Protein AF-A0A2V6NHI6-F1 (afdb_monomer)

Solvent-accessible surface area (backbone atoms only — not comparable to full-atom values): 9563 Å² total; per-residue (Å²): 136,86,75,82,74,77,82,79,50,55,68,60,42,53,52,49,17,26,68,72,66,74,46,84,55,68,65,84,78,87,55,64,66,62,47,39,53,50,48,45,47,50,67,78,68,60,76,62,50,76,67,49,53,50,50,52,52,55,52,52,28,50,54,50,30,51,45,27,44,48,39,49,45,48,70,77,40,54,66,66,79,67,62,81,85,75,86,80,86,82,94,81,74,63,89,94,71,54,58,69,60,53,50,55,59,59,47,66,40,87,93,43,86,65,88,48,72,34,48,75,76,47,56,62,66,88,56,80,70,64,44,72,59,44,45,50,51,39,52,50,53,54,50,50,51,42,68,78,40,59,66,66,82,79,109

Radius of gyration: 18.44 Å; Cα contacts (8 Å, |Δi|>4): 82; chains: 1; bounding box: 40×37×48 Å

Mean predicted aligned error: 5.83 Å

Nearest PDB structures (foldseek):
  2z6v-assembly1_A  TM=8.248E-01  e=1.320E-04  Mycobacterium avium

Structure (mmCIF, N/CA/C/O backbone):
data_AF-A0A2V6NHI6-F1
#
_entry.id   AF-A0A2V6NHI6-F1
#
loop_
_atom_site.group_PDB
_atom_site.id
_atom_site.type_symbol
_atom_site.label_atom_id
_atom_site.label_alt_id
_atom_site.label_comp_id
_atom_site.label_asym_id
_atom_site.label_entity_id
_atom_site.label_seq_id
_atom_site.pdbx_PDB_ins_code
_atom_site.Cartn_x
_atom_site.Cartn_y
_atom_site.Cartn_z
_atom_site.occupancy
_atom_site.B_iso_or_equiv
_atom_site.auth_seq_id
_atom_site.auth_comp_id
_atom_site.auth_asym_id
_atom_site.auth_atom_id
_atom_site.pdbx_PDB_model_num
ATOM 1 N N . MET A 1 1 ? -17.660 18.543 28.259 1.00 33.34 1 MET A N 1
ATOM 2 C CA . MET A 1 1 ? -18.490 18.752 27.052 1.00 33.34 1 MET A CA 1
ATOM 3 C C . MET A 1 1 ? -18.111 17.701 26.020 1.00 33.34 1 MET A C 1
ATOM 5 O O . MET A 1 1 ? -17.021 17.773 25.470 1.00 33.34 1 MET A O 1
ATOM 9 N N . HIS A 1 2 ? -18.945 16.679 25.829 1.00 39.12 2 HIS A N 1
ATOM 10 C CA . HIS A 1 2 ? -18.721 15.629 24.833 1.00 39.12 2 HIS A CA 1
ATOM 11 C C . HIS A 1 2 ? -19.454 16.050 23.556 1.00 39.12 2 HIS A C 1
ATOM 13 O O . HIS A 1 2 ? -20.661 15.861 23.447 1.00 39.12 2 HIS A O 1
ATOM 19 N N . PHE A 1 3 ? -18.759 16.715 22.630 1.00 39.09 3 PHE A N 1
ATOM 20 C CA . PHE A 1 3 ? -19.321 16.945 21.300 1.00 39.09 3 PHE A CA 1
ATOM 21 C C . PHE A 1 3 ? -19.482 15.576 20.629 1.00 39.09 3 PHE A C 1
ATOM 23 O O . PHE A 1 3 ? -18.478 14.863 20.516 1.00 39.09 3 PHE A O 1
ATOM 30 N N . PRO A 1 4 ? -20.692 15.171 20.203 1.00 47.59 4 PRO A N 1
ATOM 31 C CA . PRO A 1 4 ? -20.848 13.944 19.441 1.00 47.59 4 PRO A CA 1
ATOM 32 C C . PRO A 1 4 ? -20.077 14.124 18.134 1.00 47.59 4 PRO A C 1
ATOM 34 O O . PRO A 1 4 ? -20.457 14.905 17.261 1.00 47.59 4 PRO A O 1
ATOM 37 N N . ALA A 1 5 ? -18.925 13.462 18.033 1.00 59.25 5 ALA A N 1
ATOM 38 C CA . ALA A 1 5 ? -18.113 13.499 16.831 1.00 59.25 5 ALA A CA 1
ATOM 39 C C . ALA A 1 5 ? -18.946 12.908 15.688 1.00 59.25 5 ALA A C 1
ATOM 41 O O . ALA A 1 5 ? -19.329 11.739 15.743 1.00 59.25 5 ALA A O 1
ATOM 42 N N . ARG A 1 6 ? -19.246 13.729 14.675 1.00 69.25 6 ARG A N 1
ATOM 43 C CA . ARG A 1 6 ? -19.991 13.321 13.481 1.00 69.25 6 ARG A CA 1
ATOM 44 C C . ARG A 1 6 ? -19.376 12.039 12.910 1.00 69.25 6 ARG A C 1
ATOM 46 O O . ARG A 1 6 ? -18.170 11.996 12.653 1.00 69.25 6 ARG A O 1
ATOM 53 N N . ARG A 1 7 ? -20.200 10.999 12.728 1.00 77.25 7 ARG A N 1
ATOM 54 C CA . ARG A 1 7 ? -19.794 9.745 12.076 1.00 77.25 7 ARG A CA 1
ATOM 55 C C . ARG A 1 7 ? -19.223 10.088 10.700 1.00 77.25 7 ARG A C 1
ATOM 57 O O . ARG A 1 7 ? -19.863 10.794 9.928 1.00 77.25 7 ARG A O 1
ATOM 64 N N . THR A 1 8 ? -18.001 9.636 10.434 1.00 85.12 8 THR A N 1
ATOM 65 C CA . THR A 1 8 ? -17.364 9.809 9.126 1.00 85.12 8 THR A CA 1
ATOM 66 C C . THR A 1 8 ? -17.957 8.787 8.168 1.00 85.12 8 THR A C 1
ATOM 68 O O . THR A 1 8 ? -17.910 7.592 8.458 1.00 85.12 8 THR A O 1
ATOM 71 N N . LEU A 1 9 ? -18.534 9.252 7.062 1.00 92.81 9 LEU A N 1
ATOM 72 C CA . LEU A 1 9 ? -19.130 8.386 6.048 1.00 92.81 9 LEU A CA 1
ATOM 73 C C . LEU A 1 9 ? -18.127 8.084 4.931 1.00 92.81 9 LEU A C 1
ATOM 75 O O . LEU A 1 9 ? -17.219 8.875 4.669 1.00 92.81 9 LEU A O 1
ATOM 79 N N . ALA A 1 10 ? -18.318 6.959 4.238 1.00 94.81 10 ALA A N 1
ATOM 80 C CA . ALA A 1 10 ? -17.497 6.583 3.086 1.00 94.81 10 ALA A CA 1
ATOM 81 C C . ALA A 1 10 ? -17.503 7.679 2.007 1.00 94.81 10 ALA A C 1
ATOM 83 O O . ALA A 1 10 ? -16.449 8.052 1.496 1.00 94.81 10 ALA A O 1
ATOM 84 N N . THR A 1 11 ? -18.671 8.273 1.744 1.00 95.94 11 THR A N 1
ATOM 85 C CA . THR A 1 11 ? -18.841 9.401 0.815 1.00 95.94 11 THR A CA 1
ATOM 86 C C . THR A 1 11 ? -17.971 10.602 1.183 1.00 95.94 11 THR A C 1
ATOM 88 O O . THR A 1 11 ? -17.367 11.206 0.303 1.00 95.94 11 THR A O 1
ATOM 91 N N . ASP A 1 12 ? -17.844 10.925 2.475 1.00 95.69 12 ASP A N 1
ATOM 92 C CA . ASP A 1 12 ? -17.033 12.060 2.930 1.00 95.69 12 ASP A CA 1
ATOM 93 C C . ASP A 1 12 ? -15.542 11.840 2.647 1.00 95.69 12 ASP A C 1
ATOM 95 O O . ASP A 1 12 ? -14.810 12.794 2.377 1.00 95.69 12 ASP A O 1
ATOM 99 N N . LEU A 1 13 ? -15.075 10.592 2.751 1.00 96.94 13 LEU A N 1
ATOM 100 C CA . LEU A 1 13 ? -13.676 10.231 2.510 1.00 96.94 13 LEU A CA 1
ATOM 101 C C . LEU A 1 13 ? -13.363 10.118 1.023 1.00 96.94 13 LEU A C 1
ATOM 103 O O . LEU A 1 13 ? -12.301 10.568 0.603 1.00 96.94 13 LEU A O 1
ATOM 107 N N . ILE A 1 14 ? -14.302 9.593 0.236 1.00 97.19 14 ILE A N 1
ATOM 108 C CA . ILE A 1 14 ? -14.221 9.562 -1.226 1.00 97.19 14 ILE A CA 1
ATOM 109 C C . ILE A 1 14 ? -14.111 10.987 -1.765 1.00 97.19 14 ILE A C 1
ATOM 111 O O . ILE A 1 14 ? -13.160 11.300 -2.473 1.00 97.19 14 ILE A O 1
ATOM 115 N N . GLU A 1 15 ? -15.012 11.885 -1.364 1.00 97.31 15 GLU A N 1
ATOM 116 C CA . GLU A 1 15 ? -14.974 13.281 -1.808 1.00 97.31 15 GLU A CA 1
ATOM 117 C C . GLU A 1 15 ? -13.725 14.022 -1.312 1.00 97.31 15 GLU A C 1
ATOM 119 O O . GLU A 1 15 ? -13.160 14.846 -2.032 1.00 97.31 15 GLU A O 1
ATOM 124 N N . ALA A 1 16 ? -13.238 13.711 -0.106 1.00 97.38 16 ALA A N 1
ATOM 125 C CA . ALA A 1 16 ? -11.969 14.252 0.372 1.00 97.38 16 ALA A CA 1
ATOM 126 C C . ALA A 1 16 ? -10.784 13.790 -0.492 1.00 97.38 16 ALA A C 1
ATOM 128 O O . ALA A 1 16 ? -9.948 14.619 -0.846 1.00 97.38 16 ALA A O 1
ATOM 129 N N . ALA A 1 17 ? -10.725 12.507 -0.858 1.00 97.88 17 ALA A N 1
ATOM 130 C CA . ALA A 1 17 ? -9.680 11.967 -1.725 1.00 97.88 17 ALA A CA 1
ATOM 131 C C . ALA A 1 17 ? -9.731 12.593 -3.125 1.00 97.88 17 ALA A C 1
ATOM 133 O O . ALA A 1 17 ? -8.701 13.055 -3.617 1.00 97.88 17 ALA A O 1
ATOM 134 N N . LYS A 1 18 ? -10.929 12.719 -3.716 1.00 98.06 18 LYS A N 1
ATOM 135 C CA . LYS A 1 18 ? -11.104 13.380 -5.016 1.00 98.06 18 LYS A CA 1
ATOM 136 C C . LYS A 1 18 ? -10.576 14.809 -5.013 1.00 98.06 18 LYS A C 1
ATOM 138 O O . LYS A 1 18 ? -9.804 15.191 -5.885 1.00 98.06 18 LYS A O 1
ATOM 143 N N . ARG A 1 19 ? -10.929 15.597 -3.991 1.00 97.50 19 ARG A N 1
ATOM 144 C CA . ARG A 1 19 ? -10.433 16.977 -3.841 1.00 97.50 19 ARG A CA 1
ATOM 145 C C . ARG A 1 19 ? -8.928 17.038 -3.619 1.00 97.50 19 ARG A C 1
ATOM 147 O O . ARG A 1 19 ? -8.290 17.967 -4.095 1.00 97.50 19 ARG A O 1
ATOM 154 N N . HIS A 1 20 ? -8.375 16.090 -2.866 1.00 95.75 20 HIS A N 1
ATOM 155 C CA . HIS A 1 20 ? -6.953 16.078 -2.539 1.00 95.75 20 HIS A CA 1
ATOM 156 C C . HIS A 1 20 ? -6.086 15.744 -3.754 1.00 95.75 20 HIS A C 1
ATOM 158 O O . HIS A 1 20 ? -5.032 16.347 -3.934 1.00 95.75 20 HIS A O 1
ATOM 164 N N . CYS A 1 21 ? -6.545 14.806 -4.583 1.00 94.38 21 CYS A N 1
ATOM 165 C CA . CYS A 1 21 ? -5.799 14.314 -5.733 1.00 94.38 21 CYS A CA 1
ATOM 166 C C . CYS A 1 21 ? -6.222 14.950 -7.070 1.00 94.38 21 CYS A C 1
ATOM 168 O O . CYS A 1 21 ? -5.487 14.835 -8.043 1.00 94.38 21 CYS A O 1
ATOM 170 N N . GLY A 1 22 ? -7.360 15.652 -7.124 1.00 97.44 22 GLY A N 1
ATOM 171 C CA . GLY A 1 22 ? -7.887 16.258 -8.354 1.00 97.44 22 GLY A CA 1
ATOM 172 C C . GLY A 1 22 ? -8.386 15.233 -9.377 1.00 97.44 22 GLY A C 1
ATOM 173 O O . GLY A 1 22 ? -8.412 15.531 -10.566 1.00 97.44 22 GLY A O 1
ATOM 174 N N . LEU A 1 23 ? -8.744 14.032 -8.916 1.00 97.38 23 LEU A N 1
ATOM 175 C CA . LEU A 1 23 ? -9.150 12.879 -9.725 1.00 97.38 23 LEU A CA 1
ATOM 176 C C . LEU A 1 23 ? -10.485 12.344 -9.212 1.00 97.38 23 LEU A C 1
ATOM 178 O O . LEU A 1 23 ? -10.766 12.454 -8.020 1.00 97.38 23 LEU A O 1
ATOM 182 N N . ASP A 1 24 ? -11.296 11.745 -10.077 1.00 96.94 24 ASP A N 1
ATOM 183 C CA . ASP A 1 24 ? -12.619 11.224 -9.719 1.00 96.94 24 ASP A CA 1
ATOM 184 C C . ASP A 1 24 ? -12.902 9.792 -10.193 1.00 96.94 24 ASP A C 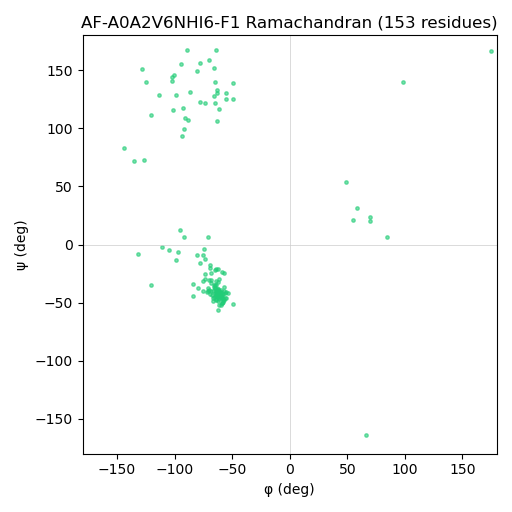1
ATOM 186 O O . ASP A 1 24 ? -13.886 9.202 -9.737 1.00 96.94 24 ASP A O 1
ATOM 190 N N . ASP A 1 25 ? -12.018 9.218 -11.010 1.00 96.25 25 ASP A N 1
ATOM 191 C CA . ASP A 1 25 ? -12.112 7.846 -11.498 1.00 96.25 25 ASP A CA 1
ATOM 192 C C . ASP A 1 25 ? -11.376 6.856 -10.580 1.00 96.25 25 ASP A C 1
ATOM 194 O O . ASP A 1 25 ? -10.148 6.821 -10.509 1.00 96.25 25 ASP A O 1
ATOM 198 N N . PHE A 1 26 ? -12.147 6.042 -9.856 1.00 95.75 26 PHE A N 1
ATOM 199 C CA . PHE A 1 26 ? -11.633 4.968 -9.001 1.00 95.75 26 PHE A CA 1
ATOM 200 C C . PHE A 1 26 ? -11.538 3.615 -9.720 1.00 95.75 26 PHE A C 1
ATOM 202 O O . PHE A 1 26 ? -11.260 2.607 -9.057 1.00 95.75 26 PHE A O 1
ATOM 209 N N . GLY A 1 27 ? -11.788 3.572 -11.029 1.00 92.75 27 GLY A N 1
ATOM 210 C CA . GLY A 1 27 ? -11.747 2.361 -11.832 1.00 92.75 27 GLY A CA 1
ATOM 211 C C . GLY A 1 27 ? -12.832 1.350 -11.470 1.00 92.75 27 GLY A C 1
ATOM 212 O O . GLY A 1 27 ? -13.827 1.650 -10.806 1.00 92.75 27 GLY A O 1
ATOM 213 N N . GLY A 1 28 ? -12.635 0.112 -11.922 1.00 86.31 28 GLY A N 1
ATOM 214 C CA . GLY A 1 28 ? -13.590 -0.978 -11.728 1.00 86.31 28 GLY A CA 1
ATOM 215 C C . GLY A 1 28 ? -13.565 -1.599 -10.325 1.00 86.31 28 GLY A C 1
ATOM 216 O O . GLY A 1 28 ? -12.546 -1.608 -9.633 1.00 86.31 28 GLY A O 1
ATOM 217 N N . GLY A 1 29 ? -14.686 -2.209 -9.940 1.00 81.81 29 GLY A N 1
ATOM 218 C CA . GLY A 1 29 ? -14.847 -2.933 -8.677 1.00 81.81 29 GLY A CA 1
ATOM 219 C C . GLY A 1 29 ? -15.536 -2.107 -7.592 1.00 81.81 29 GLY A C 1
ATOM 220 O O . GLY A 1 29 ? -15.283 -0.914 -7.436 1.00 81.81 29 GLY A O 1
ATOM 221 N N . ASP A 1 30 ? -16.413 -2.758 -6.830 1.00 86.25 30 ASP A N 1
ATOM 222 C CA . ASP A 1 30 ? -17.123 -2.118 -5.726 1.00 86.25 30 ASP A CA 1
ATOM 223 C C . ASP A 1 30 ? -16.310 -2.228 -4.429 1.00 86.25 30 ASP A C 1
ATOM 225 O O . ASP A 1 30 ? -16.174 -3.300 -3.840 1.00 86.25 30 ASP A O 1
ATOM 229 N N . PHE A 1 31 ? -15.738 -1.104 -3.994 1.00 93.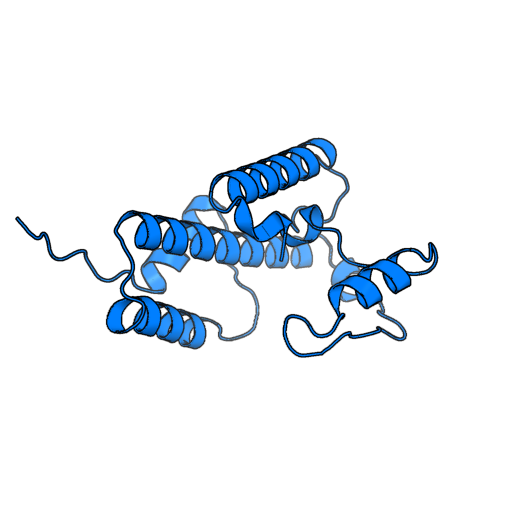81 31 PHE A N 1
ATOM 230 C CA . PHE A 1 31 ? -15.075 -0.971 -2.693 1.00 93.81 31 PHE A CA 1
ATOM 231 C C . PHE A 1 31 ? -15.917 -0.176 -1.685 1.00 93.81 31 PHE A C 1
ATOM 233 O O . PHE A 1 31 ? -15.516 -0.039 -0.525 1.00 93.81 31 PHE A O 1
ATOM 240 N N . PHE A 1 32 ? -17.063 0.374 -2.104 1.00 94.44 32 PHE A N 1
ATOM 241 C CA . PHE A 1 32 ? -17.869 1.266 -1.276 1.00 94.44 32 PHE A CA 1
ATOM 242 C C . PHE A 1 32 ? -18.477 0.516 -0.094 1.00 94.44 32 PHE A C 1
ATOM 244 O O . PHE A 1 32 ? -18.434 1.011 1.037 1.00 94.44 32 PHE A O 1
ATOM 251 N N . GLU A 1 33 ? -18.999 -0.690 -0.333 1.00 94.56 33 GLU A N 1
ATOM 252 C CA . GLU A 1 33 ? -19.548 -1.535 0.729 1.00 94.56 33 GLU A CA 1
ATOM 253 C C . GLU A 1 33 ? -18.465 -1.888 1.759 1.00 94.56 33 GLU A C 1
ATOM 255 O O . GLU A 1 33 ? -18.636 -1.640 2.955 1.00 94.56 33 GLU A O 1
ATOM 260 N N . ALA A 1 34 ? -17.319 -2.400 1.299 1.00 95.19 34 ALA A N 1
ATOM 261 C CA . ALA A 1 34 ? -16.211 -2.789 2.169 1.00 95.19 34 ALA A CA 1
ATOM 262 C C . ALA A 1 34 ? -15.700 -1.609 3.013 1.00 95.19 34 ALA A C 1
ATOM 264 O O . ALA A 1 34 ? -15.508 -1.747 4.224 1.00 95.19 34 ALA A O 1
ATOM 265 N N . LEU A 1 35 ? -15.546 -0.427 2.403 1.00 96.50 35 LEU A N 1
ATOM 266 C CA . LEU A 1 35 ? -15.170 0.797 3.109 1.00 96.50 35 LEU A CA 1
ATOM 267 C C . LEU A 1 35 ? -16.229 1.203 4.143 1.00 96.50 35 LEU A C 1
ATOM 269 O O . LEU A 1 35 ? -15.888 1.564 5.270 1.00 96.50 35 LEU A O 1
ATOM 273 N N . SER A 1 36 ? -17.510 1.133 3.786 1.00 95.62 36 SER A N 1
ATOM 274 C CA . SER A 1 36 ? -18.609 1.484 4.691 1.00 95.62 36 SER A CA 1
ATOM 275 C C . SER A 1 36 ? -18.641 0.572 5.918 1.00 95.62 36 SER A C 1
ATOM 277 O O . SER A 1 36 ? -18.761 1.067 7.040 1.00 95.62 36 SER A O 1
ATOM 279 N N . ARG A 1 37 ? -18.443 -0.738 5.724 1.00 95.44 37 ARG A N 1
ATOM 280 C CA . ARG A 1 37 ? -18.370 -1.728 6.811 1.00 95.44 37 ARG A CA 1
ATOM 281 C C . ARG A 1 37 ? -17.139 -1.535 7.696 1.00 95.44 37 ARG A C 1
ATOM 283 O O . ARG A 1 37 ? -17.256 -1.617 8.917 1.00 95.44 37 ARG A O 1
ATOM 290 N N . LEU A 1 38 ? -15.981 -1.221 7.109 1.00 95.00 38 LEU A N 1
ATOM 291 C CA . LEU A 1 38 ? -14.775 -0.877 7.868 1.00 95.00 38 LEU A CA 1
ATOM 292 C C . LEU A 1 38 ? -15.023 0.339 8.769 1.00 95.00 38 LEU A C 1
ATOM 294 O O . LEU A 1 38 ? -14.743 0.294 9.964 1.00 95.00 38 LEU A O 1
ATOM 298 N N . LEU A 1 39 ? -15.574 1.420 8.211 1.00 95.06 39 LEU A N 1
ATOM 299 C CA . LEU A 1 39 ? -15.862 2.644 8.962 1.00 95.06 39 LEU A CA 1
ATOM 300 C C . LEU A 1 39 ? -16.903 2.424 10.061 1.00 95.06 39 LEU A C 1
ATOM 302 O O . LEU A 1 39 ? -16.808 3.044 11.120 1.00 95.06 39 LEU A O 1
ATOM 306 N N . GLU A 1 40 ? -17.884 1.557 9.817 1.00 93.94 40 GLU A N 1
ATOM 307 C CA . GLU A 1 40 ? -18.857 1.145 10.821 1.00 93.94 40 GLU A CA 1
ATOM 308 C C . GLU A 1 40 ? -18.184 0.434 11.989 1.00 93.94 40 GLU A C 1
ATOM 310 O O . GLU A 1 40 ? -18.284 0.941 13.102 1.00 93.94 40 GLU A O 1
ATOM 315 N N . SER A 1 41 ? -17.424 -0.637 11.743 1.00 93.75 41 SER A N 1
ATOM 316 C CA . SER A 1 41 ? -16.726 -1.373 12.809 1.00 93.75 41 SER A CA 1
ATOM 317 C C . SER A 1 41 ? -15.717 -0.483 13.550 1.00 93.75 41 SER A C 1
ATOM 319 O O . SER A 1 41 ? -15.659 -0.471 14.782 1.00 93.75 41 SER A O 1
ATOM 321 N N . CYS A 1 42 ? -14.986 0.386 12.841 1.00 92.56 42 CYS A N 1
ATOM 322 C CA . CYS A 1 42 ? -14.105 1.364 13.486 1.00 92.56 42 CYS A CA 1
ATOM 323 C C . CYS A 1 42 ? -14.859 2.349 14.398 1.00 92.56 42 CYS A C 1
ATOM 325 O O . CYS A 1 42 ? -14.286 2.867 15.361 1.00 92.56 42 CYS A O 1
ATOM 327 N N . HIS A 1 43 ? -16.122 2.643 14.092 1.00 88.88 43 HIS A N 1
ATOM 328 C CA . HIS A 1 43 ? -16.956 3.539 14.882 1.00 88.88 43 HIS A CA 1
ATOM 329 C C . HIS A 1 43 ? -17.631 2.829 16.063 1.00 88.88 43 HIS A C 1
ATOM 331 O O . HIS A 1 43 ? -17.648 3.394 17.156 1.00 88.88 43 HIS A O 1
ATOM 337 N N . SER A 1 44 ? -18.182 1.630 15.850 1.00 89.50 44 SER A N 1
ATOM 338 C CA . SER A 1 44 ? -18.963 0.875 16.838 1.00 89.50 44 SER A CA 1
ATOM 339 C C . SER A 1 44 ? -18.108 0.053 17.799 1.00 89.50 44 SER A C 1
ATOM 341 O O . SER A 1 44 ? -18.476 -0.084 18.963 1.00 89.50 44 SER A O 1
ATOM 343 N N . GLU A 1 45 ? -16.979 -0.489 17.339 1.00 91.44 45 GLU A N 1
ATOM 344 C CA . GLU A 1 45 ? -16.264 -1.560 18.048 1.00 91.44 45 GLU A CA 1
ATOM 345 C C . GLU A 1 45 ? -14.834 -1.175 18.436 1.00 91.44 45 GLU A C 1
ATOM 347 O O . GLU A 1 45 ? -14.355 -1.564 19.498 1.00 91.44 45 GLU A O 1
ATOM 352 N N . ALA A 1 46 ? -14.137 -0.383 17.616 1.00 88.19 46 ALA A N 1
ATOM 353 C CA . ALA A 1 46 ? -12.689 -0.202 17.768 1.00 88.19 46 ALA A CA 1
ATOM 354 C C . ALA A 1 46 ? -12.244 0.701 18.938 1.00 88.19 46 ALA A C 1
ATOM 356 O O . ALA A 1 46 ? -11.046 0.806 19.199 1.00 88.19 46 ALA A O 1
ATOM 357 N N . GLY A 1 47 ? -13.160 1.397 19.624 1.00 88.25 47 GLY A N 1
ATOM 358 C CA . GLY A 1 47 ? -12.818 2.221 20.795 1.00 88.25 47 GLY A CA 1
ATOM 359 C C . GLY A 1 47 ? -11.781 3.323 20.517 1.00 88.25 47 GLY A C 1
ATOM 360 O O . GLY A 1 47 ? -10.978 3.657 21.388 1.00 88.25 47 GLY A O 1
ATOM 361 N N . LEU A 1 48 ? -11.759 3.875 19.296 1.00 88.25 48 LEU A N 1
ATOM 362 C CA . LEU A 1 48 ? -10.699 4.785 18.853 1.00 88.25 48 LEU A CA 1
ATOM 363 C C . LEU A 1 48 ? -10.653 6.085 19.668 1.00 88.25 48 LEU A C 1
ATOM 365 O O . LEU A 1 48 ? -11.644 6.817 19.785 1.00 88.25 48 LEU A O 1
ATOM 369 N N . SER A 1 49 ? -9.451 6.429 20.133 1.00 90.06 49 SER A N 1
ATOM 370 C CA . SER A 1 49 ? -9.142 7.745 20.692 1.00 90.06 49 SER A CA 1
ATOM 371 C C . SER A 1 49 ? -9.274 8.844 19.630 1.00 90.06 49 SER A C 1
ATOM 373 O O . SER A 1 49 ? -9.357 8.579 18.429 1.00 90.06 49 SER A O 1
ATOM 375 N N . TRP A 1 50 ? -9.271 10.111 20.051 1.00 87.75 50 TRP A N 1
ATOM 376 C CA . TRP A 1 50 ? -9.356 11.236 19.113 1.00 87.75 50 TRP A CA 1
ATOM 377 C C . TRP A 1 50 ? -8.219 11.222 18.078 1.00 87.75 50 TRP A C 1
ATOM 379 O O . TRP A 1 50 ? -8.472 11.362 16.882 1.00 87.75 50 TRP A O 1
ATOM 389 N N . ILE A 1 51 ? -6.988 10.940 18.520 1.00 88.56 51 ILE A N 1
ATOM 390 C CA . ILE A 1 51 ? -5.838 10.773 17.623 1.00 88.56 51 ILE A CA 1
ATOM 391 C C . ILE A 1 51 ? -6.003 9.556 16.699 1.00 88.56 51 ILE A C 1
ATOM 393 O O . ILE A 1 51 ? -5.687 9.646 15.516 1.00 88.56 51 ILE A O 1
ATOM 397 N N . GLY A 1 52 ? -6.581 8.453 17.191 1.00 89.12 52 GLY A N 1
ATOM 398 C CA . GLY A 1 52 ? -6.878 7.268 16.380 1.00 89.12 52 GLY A CA 1
ATOM 399 C C . GLY A 1 52 ? -7.882 7.549 15.260 1.00 89.12 52 GLY A C 1
ATOM 400 O O . GLY A 1 52 ? -7.692 7.098 14.134 1.00 89.12 52 GLY A O 1
ATOM 401 N N . LYS A 1 53 ? -8.910 8.366 15.527 1.00 90.56 53 LYS A N 1
ATOM 402 C CA . LYS A 1 53 ? -9.888 8.793 14.509 1.00 90.56 53 LYS A CA 1
ATOM 403 C C . LYS A 1 53 ? -9.241 9.633 13.407 1.00 90.56 53 LYS A C 1
ATOM 405 O O . LYS A 1 53 ? -9.570 9.458 12.235 1.00 90.56 53 LYS A O 1
ATOM 410 N N . ILE A 1 54 ? -8.313 10.520 13.770 1.00 91.19 54 ILE A N 1
ATOM 411 C CA . ILE A 1 54 ? -7.549 11.319 12.801 1.00 91.19 54 ILE A CA 1
ATOM 412 C C . ILE A 1 54 ? -6.641 10.414 11.968 1.00 91.19 54 ILE A C 1
ATOM 414 O O . ILE A 1 54 ? -6.668 10.499 10.744 1.00 91.19 54 ILE A O 1
ATOM 418 N N . ALA A 1 55 ? -5.887 9.518 12.612 1.00 90.06 55 ALA A N 1
ATOM 419 C CA . ALA A 1 55 ? -4.990 8.591 11.928 1.00 90.06 55 ALA A CA 1
ATOM 420 C C . ALA A 1 55 ? -5.740 7.696 10.928 1.00 90.06 55 ALA A C 1
ATOM 422 O O . ALA A 1 55 ? -5.314 7.580 9.780 1.00 90.06 55 ALA A O 1
ATOM 423 N N . LEU A 1 56 ? -6.889 7.137 11.329 1.00 92.25 56 LEU A N 1
ATOM 424 C CA . LEU A 1 56 ? -7.751 6.337 10.456 1.00 92.25 56 LEU A CA 1
ATOM 425 C C . LEU A 1 56 ? -8.213 7.138 9.235 1.00 92.25 56 LEU A C 1
ATOM 427 O O . LEU A 1 56 ? -8.073 6.676 8.105 1.00 92.25 56 LEU A O 1
ATOM 431 N N . ARG A 1 57 ? -8.737 8.353 9.452 1.00 94.44 57 ARG A N 1
ATOM 432 C CA . ARG A 1 57 ? -9.191 9.226 8.362 1.00 94.44 57 ARG A CA 1
ATOM 433 C C . ARG A 1 57 ? -8.061 9.515 7.377 1.00 94.44 57 ARG A C 1
ATOM 435 O O . ARG A 1 57 ? -8.262 9.361 6.177 1.00 94.44 57 ARG A O 1
ATOM 442 N N . THR A 1 58 ? -6.894 9.921 7.874 1.00 92.94 58 THR A N 1
ATOM 443 C CA . THR A 1 58 ? -5.729 10.227 7.035 1.00 92.94 58 THR A CA 1
ATOM 444 C C . THR A 1 58 ? -5.286 9.005 6.235 1.00 92.94 58 THR A C 1
ATOM 446 O O . THR A 1 58 ? -5.062 9.116 5.033 1.00 92.94 58 THR A O 1
ATOM 449 N N . ASN A 1 59 ? -5.218 7.832 6.872 1.00 93.56 59 ASN A N 1
ATOM 450 C CA . ASN A 1 59 ? -4.807 6.597 6.214 1.00 93.56 59 ASN A CA 1
ATOM 451 C C . ASN A 1 59 ? -5.784 6.175 5.106 1.00 93.56 59 ASN A C 1
ATOM 453 O O . ASN A 1 59 ? -5.352 5.903 3.990 1.00 93.56 59 ASN A O 1
ATOM 457 N N . ILE A 1 60 ? -7.094 6.199 5.371 1.00 96.19 60 ILE A N 1
ATOM 458 C CA . ILE A 1 60 ? -8.104 5.846 4.364 1.00 96.19 60 ILE A CA 1
ATO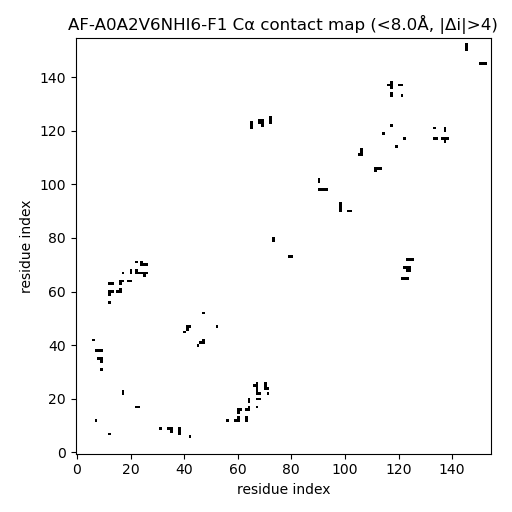M 459 C C . ILE A 1 60 ? -8.079 6.827 3.189 1.00 96.19 60 ILE A C 1
ATOM 461 O O . ILE A 1 60 ? -8.118 6.397 2.040 1.00 96.19 60 ILE A O 1
ATOM 465 N N . VAL A 1 61 ? -7.988 8.136 3.450 1.00 96.81 61 VAL A N 1
ATOM 466 C CA . VAL A 1 61 ? -7.893 9.137 2.372 1.00 96.81 61 VAL A CA 1
ATOM 467 C C . VAL A 1 61 ? -6.644 8.900 1.525 1.00 96.81 61 VAL A C 1
ATOM 469 O O . VAL A 1 61 ? -6.732 8.970 0.303 1.00 96.81 61 VAL A O 1
ATOM 472 N N . GLN A 1 62 ? -5.507 8.562 2.143 1.00 94.75 62 GLN A N 1
ATOM 473 C CA . GLN A 1 62 ? -4.284 8.234 1.414 1.00 94.75 62 GLN A CA 1
ATOM 474 C C . GLN A 1 62 ? -4.461 6.991 0.531 1.00 94.75 62 GLN A C 1
ATOM 476 O O . GLN A 1 62 ? -4.104 7.046 -0.641 1.00 94.75 62 GLN A O 1
ATOM 481 N N . ILE A 1 63 ? -5.070 5.915 1.043 1.00 95.69 63 ILE A N 1
ATOM 482 C CA . ILE A 1 63 ? -5.363 4.697 0.263 1.00 95.69 63 ILE A CA 1
ATOM 483 C C . ILE A 1 63 ? -6.272 5.014 -0.934 1.00 95.69 63 ILE A C 1
ATOM 485 O O . ILE A 1 63 ? -6.001 4.577 -2.052 1.00 95.69 63 ILE A O 1
ATOM 489 N N . LEU A 1 64 ? -7.329 5.804 -0.721 1.00 96.94 64 LEU A N 1
ATOM 490 C CA . LEU A 1 64 ? -8.251 6.222 -1.782 1.00 96.94 64 LEU A CA 1
ATOM 491 C C . LEU A 1 64 ? -7.550 7.080 -2.843 1.00 96.94 64 LEU A C 1
ATOM 493 O O . LEU A 1 64 ? -7.771 6.883 -4.034 1.00 96.94 64 LEU A O 1
ATOM 497 N N . CYS A 1 65 ? -6.675 7.992 -2.424 1.00 96.94 65 CYS A N 1
ATOM 498 C CA . CYS A 1 65 ? -5.854 8.783 -3.334 1.00 96.94 65 CYS A CA 1
ATOM 499 C C . CYS A 1 65 ? -4.880 7.916 -4.138 1.00 96.94 65 CYS A C 1
ATOM 501 O O . CYS A 1 65 ? -4.773 8.098 -5.346 1.00 96.94 65 CYS A O 1
ATOM 503 N N . SER A 1 66 ? -4.219 6.942 -3.506 1.00 95.31 66 SER A N 1
ATOM 504 C CA . SER A 1 66 ? -3.366 5.988 -4.222 1.00 95.31 66 SER A CA 1
ATOM 505 C C . SER A 1 66 ? -4.158 5.194 -5.256 1.00 95.31 66 SER A C 1
ATOM 507 O O . SER A 1 66 ? -3.669 5.008 -6.363 1.00 95.31 66 SER A O 1
ATOM 509 N N . ARG A 1 67 ? -5.399 4.795 -4.950 1.00 95.88 67 ARG A N 1
ATOM 510 C CA . ARG A 1 67 ? -6.278 4.135 -5.923 1.00 95.88 67 ARG A CA 1
ATOM 511 C C . ARG A 1 67 ? -6.602 5.035 -7.122 1.00 95.88 67 ARG A C 1
ATOM 513 O O . ARG A 1 67 ? -6.431 4.588 -8.248 1.00 95.88 67 ARG A O 1
ATOM 520 N N . LEU A 1 68 ? -7.015 6.285 -6.889 1.00 97.38 68 LEU A N 1
ATOM 521 C CA . LEU A 1 68 ? -7.271 7.266 -7.958 1.00 97.38 68 LEU A CA 1
ATOM 522 C C . LEU A 1 68 ? -6.044 7.456 -8.861 1.00 97.38 68 LEU A C 1
ATOM 524 O O . LEU A 1 68 ? -6.147 7.445 -10.083 1.00 97.38 68 LEU A O 1
ATOM 528 N N . GLN A 1 69 ? -4.873 7.615 -8.246 1.00 96.19 69 GLN A N 1
ATOM 529 C CA . GLN A 1 69 ? -3.618 7.803 -8.966 1.00 96.19 69 GLN A CA 1
ATOM 530 C C . GLN A 1 69 ? -3.235 6.565 -9.780 1.00 96.19 69 GLN A C 1
ATOM 532 O O . GLN A 1 69 ? -2.837 6.696 -10.928 1.00 96.19 69 GLN A O 1
ATOM 537 N N . MET A 1 70 ? -3.404 5.363 -9.223 1.00 94.94 70 MET A N 1
ATOM 538 C CA . MET A 1 70 ? -3.139 4.119 -9.947 1.00 94.94 70 MET A CA 1
ATOM 539 C C . MET A 1 70 ? -4.054 3.950 -11.164 1.00 94.94 70 MET A C 1
ATOM 541 O O . MET A 1 70 ? -3.594 3.473 -12.196 1.00 94.94 70 MET A O 1
ATOM 545 N N . GLU A 1 71 ? -5.326 4.341 -11.077 1.00 96.00 71 GLU A N 1
ATOM 546 C CA . GLU A 1 71 ? -6.238 4.293 -12.227 1.00 96.00 71 GLU A CA 1
ATOM 547 C C . GLU A 1 71 ? -5.871 5.327 -13.292 1.00 96.00 71 GLU A C 1
ATOM 549 O O . GLU A 1 71 ? -5.794 4.986 -14.473 1.00 96.00 71 GLU A O 1
ATOM 554 N N . GLN A 1 72 ? -5.525 6.553 -12.884 1.00 96.62 72 GLN A N 1
ATOM 555 C CA . GLN A 1 72 ? -4.951 7.541 -13.798 1.00 96.62 72 GLN A CA 1
ATOM 556 C C . GLN A 1 72 ? -3.690 6.994 -14.485 1.00 96.62 72 GLN A C 1
ATOM 558 O O . GLN A 1 72 ? -3.553 7.101 -15.702 1.00 96.62 72 GLN A O 1
ATOM 563 N N . ASP A 1 73 ? -2.780 6.377 -13.733 1.00 95.88 73 ASP A N 1
ATOM 564 C CA . ASP A 1 73 ? -1.549 5.810 -14.277 1.00 95.88 73 ASP A CA 1
ATOM 565 C C . ASP A 1 73 ? -1.841 4.696 -15.288 1.00 95.88 73 ASP A C 1
ATOM 567 O O . ASP A 1 73 ? -1.196 4.633 -16.329 1.00 95.88 73 ASP A O 1
ATOM 571 N N . ARG A 1 74 ? -2.850 3.849 -15.056 1.00 94.31 74 ARG A N 1
ATOM 572 C CA . ARG A 1 74 ? -3.260 2.826 -16.035 1.00 94.31 74 ARG A CA 1
ATOM 573 C C . ARG A 1 74 ? -3.797 3.426 -17.335 1.00 94.31 74 ARG A C 1
ATOM 575 O O . ARG A 1 74 ? -3.638 2.808 -18.385 1.00 94.31 74 ARG A O 1
ATOM 582 N N . GLN A 1 75 ? -4.423 4.602 -17.277 1.00 94.44 75 GLN A N 1
ATOM 583 C CA . GLN A 1 75 ? -4.881 5.331 -18.464 1.00 94.44 75 GLN A CA 1
ATOM 584 C C . GLN A 1 75 ? -3.718 6.008 -19.201 1.00 94.44 75 GLN A C 1
ATOM 586 O O . GLN A 1 75 ? -3.681 5.995 -20.431 1.00 94.44 75 GLN A O 1
ATOM 591 N N . LEU A 1 76 ? -2.766 6.584 -18.459 1.00 96.00 76 LEU A N 1
ATOM 592 C CA . LEU A 1 76 ? -1.595 7.271 -19.014 1.00 96.00 76 LEU A CA 1
ATOM 593 C C . LEU A 1 76 ? -0.534 6.310 -19.565 1.00 96.00 76 LEU A C 1
ATOM 595 O O . LEU A 1 76 ? 0.139 6.652 -20.535 1.00 96.00 76 LEU A O 1
ATOM 599 N N . TYR A 1 77 ? -0.412 5.123 -18.969 1.00 95.62 77 TYR A N 1
ATOM 600 C CA . TYR A 1 77 ? 0.579 4.097 -19.298 1.00 95.62 77 TYR A CA 1
ATOM 601 C C . TYR A 1 77 ? -0.111 2.746 -19.586 1.00 95.62 77 TYR A C 1
ATOM 603 O O . TYR A 1 77 ? -0.045 1.817 -18.767 1.00 95.62 77 TYR A O 1
ATOM 611 N N . PRO A 1 78 ? -0.804 2.593 -20.737 1.00 94.94 78 PRO A N 1
ATOM 612 C CA . PRO A 1 78 ? -1.531 1.366 -21.075 1.00 94.94 78 PRO A CA 1
ATOM 613 C C . PRO A 1 78 ? -0.655 0.104 -21.093 1.00 94.94 78 PRO A C 1
ATOM 615 O O . PRO A 1 78 ? -1.150 -1.002 -20.877 1.00 94.94 78 PRO A O 1
ATOM 618 N N . GLU A 1 79 ? 0.656 0.247 -21.307 1.00 95.62 79 GLU A N 1
ATOM 619 C CA . GLU A 1 79 ? 1.641 -0.834 -21.263 1.00 95.62 79 GLU A CA 1
ATOM 620 C C . GLU A 1 79 ? 1.700 -1.562 -19.917 1.00 95.62 79 GLU A C 1
ATOM 622 O O . GLU A 1 79 ? 2.071 -2.736 -19.894 1.00 95.62 79 GLU A O 1
ATOM 627 N N . ILE A 1 80 ? 1.283 -0.919 -18.817 1.00 94.56 80 ILE A N 1
ATOM 628 C CA . ILE A 1 80 ? 1.154 -1.558 -17.499 1.00 94.56 80 ILE A CA 1
ATOM 629 C C . ILE A 1 80 ? 0.161 -2.723 -17.576 1.00 94.56 80 ILE A C 1
ATOM 631 O O . ILE A 1 80 ? 0.399 -3.784 -17.003 1.00 94.56 80 ILE A O 1
ATOM 635 N N . GLY A 1 81 ? -0.948 -2.547 -18.303 1.00 93.12 81 GLY A N 1
ATOM 636 C CA . GLY A 1 81 ? -1.968 -3.580 -18.483 1.00 93.12 81 GLY A CA 1
ATOM 637 C C . GLY A 1 81 ? -1.515 -4.759 -19.347 1.00 93.12 81 GLY A C 1
ATOM 638 O O . GLY A 1 81 ? -2.139 -5.815 -19.287 1.00 93.12 81 GLY A O 1
ATOM 639 N N . HIS A 1 82 ? -0.438 -4.594 -20.117 1.00 95.44 82 HIS A N 1
ATOM 640 C CA . HIS A 1 82 ? 0.113 -5.620 -21.004 1.00 95.44 82 HIS A CA 1
ATOM 641 C C . HIS A 1 82 ? 1.287 -6.396 -20.388 1.00 95.44 82 HIS A C 1
ATOM 643 O O . HIS A 1 82 ? 1.759 -7.353 -21.000 1.00 95.44 82 HIS A O 1
ATOM 649 N N . GLN A 1 83 ? 1.777 -6.001 -19.206 1.00 94.94 83 GLN A N 1
ATOM 650 C CA . GLN A 1 83 ? 2.875 -6.702 -18.539 1.00 94.94 83 GLN A CA 1
ATOM 651 C C . GLN A 1 83 ? 2.454 -8.116 -18.121 1.00 94.94 83 GLN A C 1
ATOM 653 O O . GLN A 1 83 ? 1.453 -8.308 -17.430 1.00 94.94 83 GLN A O 1
ATOM 658 N N . GLU A 1 84 ? 3.252 -9.111 -18.504 1.00 96.00 84 GLU A N 1
ATOM 659 C CA . GLU A 1 84 ? 3.030 -10.507 -18.137 1.00 96.00 84 GLU A CA 1
ATOM 660 C C . GLU A 1 84 ? 3.804 -10.850 -16.856 1.00 96.00 84 GLU A C 1
ATOM 662 O O . GLU A 1 84 ? 5.034 -10.814 -16.828 1.00 96.00 84 GLU A O 1
ATOM 667 N N . ILE A 1 85 ? 3.090 -11.221 -15.789 1.00 94.88 85 ILE A N 1
ATOM 668 C CA . ILE A 1 85 ? 3.700 -11.689 -14.536 1.00 94.88 85 ILE A CA 1
ATOM 669 C C . ILE A 1 85 ? 3.827 -13.213 -14.600 1.00 94.88 85 ILE A C 1
ATOM 671 O O . ILE A 1 85 ? 2.863 -13.944 -14.362 1.00 94.88 85 ILE A O 1
ATOM 675 N N . ARG A 1 86 ? 5.024 -13.702 -14.935 1.00 95.62 86 ARG A N 1
ATOM 676 C CA . ARG A 1 86 ? 5.306 -15.138 -15.066 1.00 95.62 86 ARG A CA 1
ATOM 677 C C . ARG A 1 86 ? 5.692 -15.751 -13.724 1.00 95.62 86 ARG A C 1
ATOM 679 O O . ARG A 1 86 ? 6.565 -15.235 -13.041 1.00 95.62 86 ARG A O 1
ATOM 686 N N . GLN A 1 87 ? 5.057 -16.875 -13.387 1.00 95.00 87 GLN A N 1
ATOM 687 C CA . GLN A 1 87 ? 5.392 -17.716 -12.226 1.00 95.00 87 GLN A CA 1
ATOM 688 C C . GLN A 1 87 ? 5.553 -16.938 -10.895 1.00 95.00 87 GLN A C 1
ATOM 690 O O . GLN A 1 87 ? 6.581 -17.071 -10.231 1.00 95.00 87 GLN A O 1
ATOM 695 N N . PRO A 1 88 ? 4.558 -16.129 -10.472 1.00 95.88 88 PRO A N 1
ATOM 696 C CA . PRO A 1 88 ? 4.655 -15.381 -9.222 1.00 95.88 88 PRO A CA 1
ATOM 697 C C . PRO A 1 88 ? 4.707 -16.312 -8.003 1.00 95.88 88 PRO A C 1
ATOM 699 O O . PRO A 1 88 ? 3.961 -17.289 -7.913 1.00 95.88 88 PRO A O 1
ATOM 702 N N . LEU A 1 89 ? 5.551 -15.964 -7.031 1.00 95.25 89 LEU A N 1
ATOM 703 C CA . LEU A 1 89 ? 5.627 -16.637 -5.737 1.00 95.25 89 LEU A CA 1
ATOM 704 C C . LEU A 1 89 ? 4.845 -15.849 -4.687 1.00 95.25 89 LEU A C 1
ATOM 706 O O . LEU A 1 89 ? 5.069 -14.655 -4.493 1.00 95.25 89 LEU A O 1
ATOM 710 N N . PHE A 1 90 ? 3.959 -16.538 -3.970 1.00 96.25 90 PHE A N 1
ATOM 711 C CA . PHE A 1 90 ? 3.188 -15.963 -2.873 1.00 96.25 90 PHE A CA 1
ATOM 712 C C . PHE A 1 90 ? 3.600 -16.596 -1.550 1.00 96.25 90 PHE A C 1
ATOM 714 O O . PHE A 1 90 ? 3.591 -17.817 -1.401 1.00 96.25 90 PHE A O 1
ATOM 721 N N . ILE A 1 91 ? 3.918 -15.754 -0.570 1.00 95.31 91 ILE A N 1
ATOM 722 C CA . ILE A 1 91 ? 4.195 -16.180 0.800 1.00 95.31 91 ILE A CA 1
ATOM 723 C C . ILE A 1 91 ? 2.952 -15.897 1.634 1.00 95.31 91 ILE A C 1
ATOM 725 O O . ILE A 1 91 ? 2.568 -14.744 1.823 1.00 95.31 91 ILE A O 1
ATOM 729 N N . VAL A 1 92 ? 2.337 -16.955 2.151 1.00 96.19 92 VAL A N 1
ATOM 730 C CA . VAL A 1 92 ? 1.170 -16.887 3.035 1.00 96.19 92 VAL A CA 1
ATOM 731 C C . VAL A 1 92 ? 1.458 -17.641 4.323 1.00 96.19 92 VAL A C 1
ATOM 733 O O . VAL A 1 92 ? 2.088 -18.696 4.318 1.00 96.19 92 VAL A O 1
ATOM 736 N N . GLY A 1 93 ? 1.010 -17.092 5.446 1.00 93.56 93 GLY A N 1
ATOM 737 C CA . GLY A 1 93 ? 1.225 -17.687 6.756 1.00 93.56 93 GLY A CA 1
ATOM 738 C C . GLY A 1 93 ? 0.716 -16.785 7.868 1.00 93.56 93 GLY A C 1
ATOM 739 O O . GLY A 1 93 ? 0.419 -15.609 7.653 1.00 93.56 93 GLY A O 1
ATOM 740 N N . LEU A 1 94 ? 0.612 -17.344 9.071 1.00 95.50 94 LEU A N 1
ATOM 741 C CA . LEU A 1 94 ? 0.217 -16.575 10.246 1.00 95.50 94 LEU A CA 1
ATOM 742 C C . LEU A 1 94 ? 1.280 -15.518 10.582 1.00 95.50 94 LEU A C 1
ATOM 744 O O . LEU A 1 94 ? 2.472 -15.738 10.322 1.00 95.50 94 LEU A O 1
ATOM 748 N N . PRO A 1 95 ? 0.897 -14.395 11.213 1.00 90.94 95 PRO A N 1
ATOM 749 C CA . PRO A 1 95 ? 1.870 -13.496 11.815 1.00 90.94 95 PRO A CA 1
ATOM 750 C C . PRO A 1 95 ? 2.842 -14.286 12.699 1.00 90.94 95 PRO A C 1
ATOM 752 O O . PRO A 1 95 ? 2.427 -15.186 13.425 1.00 90.94 95 PRO A O 1
ATOM 755 N N . ARG A 1 96 ? 4.134 -13.938 12.651 1.00 89.75 96 ARG A N 1
ATOM 756 C CA . ARG A 1 96 ? 5.196 -14.560 13.470 1.00 89.75 96 ARG A CA 1
ATOM 757 C C . ARG A 1 96 ? 5.558 -16.014 13.113 1.00 89.75 96 ARG A C 1
ATOM 759 O O . ARG A 1 96 ? 6.199 -16.683 13.913 1.00 89.75 96 ARG A O 1
ATOM 766 N N . SER A 1 97 ? 5.238 -16.479 11.903 1.00 94.44 97 SER A N 1
ATOM 767 C CA . SER A 1 97 ? 5.609 -17.819 11.397 1.00 94.44 97 SER A CA 1
ATOM 768 C C . SER A 1 97 ? 6.892 -17.857 10.545 1.00 94.44 97 SER A C 1
ATOM 770 O O . SER A 1 97 ? 7.165 -18.843 9.869 1.00 94.44 97 SER A O 1
ATOM 772 N N . GLY A 1 98 ? 7.688 -16.781 10.548 1.00 93.75 98 GLY A N 1
ATOM 773 C CA . GLY A 1 98 ? 8.915 -16.686 9.744 1.00 93.75 98 GLY A CA 1
ATOM 774 C C . GLY A 1 98 ? 8.706 -16.233 8.293 1.00 93.75 98 GLY A C 1
ATOM 775 O O . GLY A 1 98 ? 9.671 -16.177 7.535 1.00 93.75 98 GLY A O 1
ATOM 776 N N . THR A 1 99 ? 7.487 -15.837 7.907 1.00 95.19 99 THR A N 1
ATOM 777 C CA . THR A 1 99 ? 7.176 -15.328 6.555 1.00 95.19 99 THR A CA 1
ATOM 778 C C . THR A 1 99 ? 8.027 -14.123 6.156 1.00 95.19 99 THR A C 1
ATOM 780 O O . THR A 1 99 ? 8.469 -14.055 5.015 1.00 95.19 99 THR A O 1
ATOM 783 N N . THR A 1 100 ? 8.341 -13.217 7.088 1.00 93.06 100 THR A N 1
ATOM 784 C CA . THR A 1 100 ? 9.247 -12.081 6.837 1.00 93.06 100 THR A CA 1
ATOM 785 C C . THR A 1 100 ? 10.672 -12.533 6.508 1.00 93.06 100 THR A C 1
ATOM 787 O O . THR A 1 100 ? 11.287 -11.989 5.596 1.00 93.06 100 THR A O 1
ATOM 790 N N . LEU A 1 101 ? 11.201 -13.537 7.221 1.00 94.81 101 LEU A N 1
ATOM 791 C CA . LEU A 1 101 ? 12.532 -14.084 6.941 1.00 94.81 101 LEU A CA 1
ATOM 792 C C . LEU A 1 101 ? 12.558 -14.732 5.554 1.00 94.81 101 LEU A C 1
ATOM 794 O O . LEU A 1 101 ? 13.447 -14.434 4.763 1.00 94.81 101 LEU A O 1
ATOM 798 N N . LEU A 1 102 ? 11.562 -15.569 5.249 1.00 95.75 102 LEU A N 1
ATOM 799 C CA . LEU A 1 102 ? 11.442 -16.215 3.943 1.00 95.75 102 LEU A CA 1
ATOM 800 C C . LEU A 1 102 ? 11.318 -15.186 2.811 1.00 95.75 102 LEU A C 1
ATOM 802 O O . LEU A 1 102 ? 12.002 -15.314 1.800 1.00 95.75 102 LEU A O 1
ATOM 806 N N . HIS A 1 103 ? 10.502 -14.145 3.001 1.00 95.44 103 HIS A N 1
ATOM 807 C CA . HIS A 1 103 ? 10.364 -13.051 2.042 1.00 95.44 103 HIS A CA 1
ATOM 808 C C . HIS A 1 103 ? 11.706 -12.370 1.774 1.00 95.44 103 HIS A C 1
ATOM 810 O O . HIS A 1 103 ? 12.083 -12.204 0.619 1.00 95.44 103 HIS A O 1
ATOM 816 N N . ASN A 1 104 ? 12.461 -12.044 2.825 1.00 94.50 104 ASN A N 1
ATOM 817 C CA . ASN A 1 104 ? 13.762 -11.393 2.684 1.00 94.50 104 ASN A CA 1
ATOM 818 C C . ASN A 1 104 ? 14.803 -12.287 1.997 1.00 94.50 104 ASN A C 1
ATOM 820 O O . ASN A 1 104 ? 15.616 -11.779 1.232 1.00 94.50 104 ASN A O 1
ATOM 824 N N . LEU A 1 105 ? 14.781 -13.600 2.251 1.00 96.25 105 LEU A N 1
ATOM 825 C CA . LEU A 1 105 ? 15.679 -14.548 1.588 1.00 96.25 105 LEU A CA 1
ATOM 826 C C . LEU A 1 105 ? 15.371 -14.663 0.092 1.00 96.25 105 LEU A C 1
ATOM 828 O O . LEU A 1 105 ? 16.287 -14.593 -0.718 1.00 96.25 105 LEU A O 1
ATOM 832 N N . LEU A 1 106 ? 14.094 -14.797 -0.279 1.00 95.75 106 LEU A N 1
ATOM 833 C CA . LEU A 1 106 ? 13.694 -14.880 -1.687 1.00 95.75 106 LEU A CA 1
ATOM 834 C C . LEU A 1 106 ? 13.915 -13.562 -2.439 1.00 95.75 106 LEU A C 1
ATOM 836 O O . LEU A 1 106 ? 14.244 -13.596 -3.620 1.00 95.75 106 LEU A O 1
ATOM 840 N N . ALA A 1 107 ? 13.762 -12.422 -1.761 1.00 94.81 107 ALA A N 1
ATOM 841 C CA . ALA A 1 107 ? 14.000 -11.092 -2.318 1.00 94.81 107 ALA A CA 1
ATOM 842 C C . ALA A 1 107 ? 15.489 -10.748 -2.510 1.00 94.81 107 ALA A C 1
ATOM 844 O O . ALA A 1 107 ? 15.797 -9.740 -3.141 1.00 94.81 107 ALA A O 1
ATOM 845 N N . ALA A 1 108 ? 16.412 -11.535 -1.946 1.00 95.19 108 ALA A N 1
ATOM 846 C CA . ALA A 1 108 ? 17.850 -11.313 -2.102 1.00 95.19 108 ALA A CA 1
ATOM 847 C C . ALA A 1 108 ? 18.393 -11.795 -3.460 1.00 95.19 108 ALA A C 1
ATOM 849 O O . ALA A 1 108 ? 19.508 -11.424 -3.829 1.00 95.19 108 ALA A O 1
ATOM 850 N N . ASP A 1 109 ? 17.631 -12.616 -4.186 1.00 95.81 109 ASP A N 1
ATOM 851 C CA . ASP A 1 109 ? 17.980 -13.056 -5.535 1.00 95.81 109 ASP A CA 1
ATOM 852 C C . ASP A 1 109 ? 17.767 -11.901 -6.536 1.00 95.81 109 ASP A C 1
ATOM 854 O O . ASP A 1 109 ? 16.649 -11.386 -6.619 1.00 95.81 109 ASP A O 1
ATOM 858 N N . PRO A 1 110 ? 18.795 -11.464 -7.291 1.00 94.25 110 PRO A N 1
ATOM 859 C CA . PRO A 1 110 ? 18.661 -10.377 -8.263 1.00 94.25 110 PRO A CA 1
ATOM 860 C C . PRO A 1 110 ? 17.717 -10.698 -9.432 1.00 94.25 110 PRO A C 1
ATOM 862 O O . PRO A 1 110 ? 17.217 -9.768 -10.063 1.00 94.25 110 PRO A O 1
ATOM 865 N N . GLU A 1 111 ? 17.452 -11.977 -9.711 1.00 94.06 111 GLU A N 1
ATOM 866 C CA . GLU A 1 111 ? 16.475 -12.400 -10.723 1.00 94.06 111 GLU A CA 1
ATOM 867 C C . GLU A 1 111 ? 15.031 -12.340 -10.187 1.00 94.06 111 GLU A C 1
ATOM 869 O O . GLU A 1 111 ? 14.066 -12.472 -10.943 1.00 94.06 111 GLU A O 1
ATOM 874 N N . HIS A 1 112 ? 14.853 -12.112 -8.881 1.00 93.44 112 HIS A N 1
ATOM 875 C CA . HIS A 1 112 ? 13.553 -11.924 -8.255 1.00 93.44 112 HIS A CA 1
ATOM 876 C C . HIS A 1 112 ? 13.24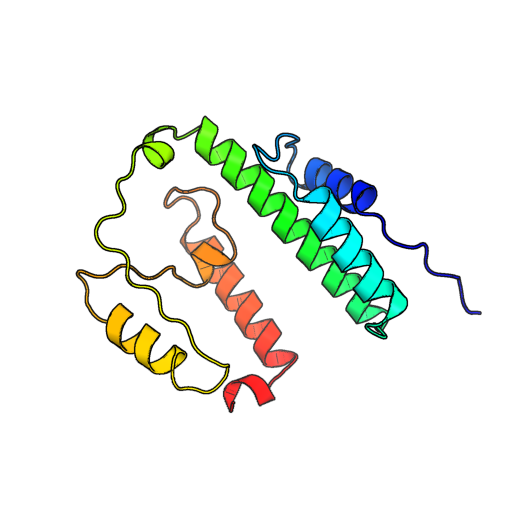2 -10.453 -8.003 1.00 93.44 112 HIS A C 1
ATOM 878 O O . HIS A 1 112 ? 14.086 -9.637 -7.633 1.00 93.44 112 HIS A O 1
ATOM 884 N N . ARG A 1 113 ? 11.954 -10.120 -8.121 1.00 93.56 113 ARG A N 1
ATOM 885 C CA . ARG A 1 113 ? 11.444 -8.789 -7.807 1.00 93.56 113 ARG A CA 1
ATOM 886 C C . ARG A 1 113 ? 10.392 -8.843 -6.708 1.00 93.56 113 ARG A C 1
ATOM 888 O O . ARG A 1 113 ? 9.272 -9.287 -6.936 1.00 93.56 113 ARG A O 1
ATOM 895 N N . SER A 1 114 ? 10.728 -8.310 -5.535 1.00 94.38 114 SER A N 1
ATOM 896 C CA . SER A 1 114 ? 9.769 -8.037 -4.455 1.00 94.38 114 SER A CA 1
ATOM 897 C C . SER A 1 114 ? 9.427 -6.546 -4.399 1.00 94.38 114 SER A C 1
ATOM 899 O O . SER A 1 114 ? 10.362 -5.750 -4.522 1.00 94.38 114 SER A O 1
ATOM 901 N N . PRO A 1 115 ? 8.171 -6.130 -4.156 1.00 92.44 115 PRO A N 1
ATOM 902 C CA . PRO A 1 115 ? 7.818 -4.719 -3.984 1.00 92.44 115 PRO A CA 1
ATOM 903 C C . PRO A 1 115 ? 8.636 -4.051 -2.872 1.00 92.44 115 PRO A C 1
ATOM 905 O O . PRO A 1 115 ? 8.728 -4.570 -1.759 1.00 92.44 115 PRO A O 1
ATOM 908 N N . LEU A 1 116 ? 9.222 -2.889 -3.154 1.00 91.75 116 LEU A N 1
ATOM 909 C CA . LEU A 1 116 ? 9.936 -2.113 -2.146 1.00 91.75 116 LEU A CA 1
ATOM 910 C C . LEU A 1 116 ? 8.933 -1.327 -1.303 1.00 91.75 116 LEU A C 1
ATOM 912 O O . LEU A 1 116 ? 7.903 -0.868 -1.793 1.00 91.75 116 LEU A O 1
ATOM 916 N N . MET A 1 117 ? 9.265 -1.095 -0.033 1.00 90.19 117 MET A N 1
ATOM 917 C CA . MET A 1 117 ? 8.374 -0.379 0.889 1.00 90.19 117 MET A CA 1
ATOM 918 C C . MET A 1 117 ? 7.915 0.979 0.344 1.00 90.19 117 MET A C 1
ATOM 920 O O . MET A 1 117 ? 6.743 1.322 0.458 1.00 90.19 117 MET A O 1
ATOM 924 N N . TRP A 1 118 ? 8.813 1.748 -0.278 1.00 92.75 118 TRP A N 1
ATOM 925 C CA . TRP A 1 118 ? 8.460 3.058 -0.828 1.00 92.75 118 TRP A CA 1
ATOM 926 C C . TRP A 1 118 ? 7.510 2.963 -2.032 1.00 92.75 118 TRP A C 1
ATOM 928 O O . TRP A 1 118 ? 6.678 3.851 -2.202 1.00 92.75 118 TRP A O 1
ATOM 938 N N . GLU A 1 119 ? 7.589 1.886 -2.817 1.00 92.50 119 GLU A N 1
ATOM 939 C CA . GLU A 1 119 ? 6.717 1.630 -3.972 1.00 92.50 119 GLU A CA 1
ATOM 940 C C . GLU A 1 119 ? 5.308 1.280 -3.510 1.00 92.50 119 GLU A C 1
ATOM 942 O O . GLU A 1 119 ? 4.332 1.766 -4.067 1.00 92.50 119 GLU A O 1
ATOM 947 N N . VAL A 1 120 ? 5.197 0.496 -2.436 1.00 91.25 120 VAL A N 1
ATOM 948 C CA . VAL A 1 120 ? 3.906 0.159 -1.826 1.00 9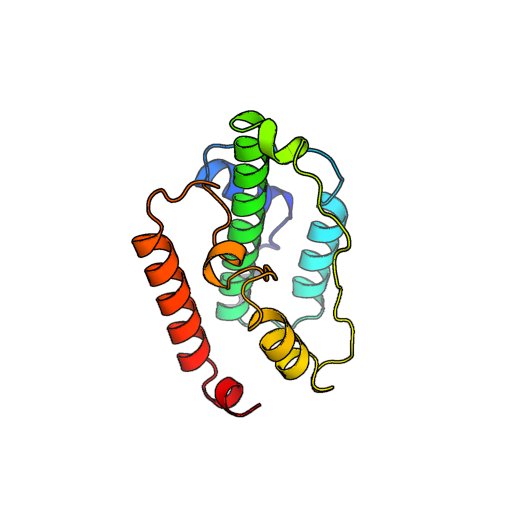1.25 120 VAL A CA 1
ATOM 949 C C . VAL A 1 120 ? 3.266 1.389 -1.177 1.00 91.25 120 VAL A C 1
ATOM 951 O O . VAL A 1 120 ? 2.060 1.591 -1.278 1.00 91.25 120 VAL A O 1
ATOM 954 N N . MET A 1 121 ? 4.061 2.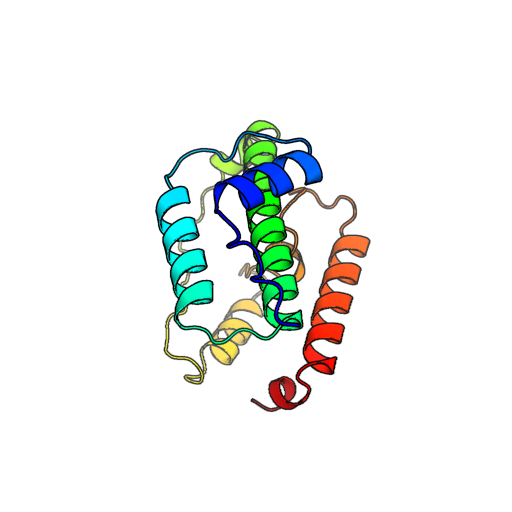232 -0.510 1.00 89.88 121 MET A N 1
ATOM 955 C CA . MET A 1 121 ? 3.556 3.426 0.182 1.00 89.88 121 MET A CA 1
ATOM 956 C C . MET A 1 121 ? 3.158 4.565 -0.762 1.00 89.88 121 MET A C 1
ATOM 958 O O . MET A 1 121 ? 2.298 5.376 -0.415 1.00 89.88 121 MET A O 1
ATOM 962 N N . ALA A 1 122 ? 3.813 4.662 -1.917 1.00 90.38 122 ALA A N 1
ATOM 963 C CA . ALA A 1 122 ? 3.558 5.676 -2.927 1.00 90.38 122 ALA A CA 1
ATOM 964 C C . ALA A 1 122 ? 3.743 5.045 -4.315 1.00 90.38 122 ALA A C 1
ATOM 966 O O . ALA A 1 122 ? 4.827 5.189 -4.877 1.00 90.38 122 ALA A O 1
ATOM 967 N N . PRO A 1 123 ? 2.729 4.350 -4.864 1.00 90.81 123 PRO A N 1
ATOM 968 C CA . PRO A 1 123 ? 2.854 3.613 -6.128 1.00 90.81 123 PRO A CA 1
ATOM 969 C C . PRO A 1 123 ? 2.908 4.519 -7.365 1.00 90.81 123 PRO A C 1
ATOM 971 O O . PRO A 1 123 ? 3.522 4.153 -8.362 1.00 90.81 123 PRO A O 1
ATOM 974 N N . SER A 1 124 ? 2.338 5.722 -7.277 1.00 92.56 124 SER A N 1
ATOM 975 C CA . SER A 1 124 ? 2.304 6.712 -8.356 1.00 92.56 124 SER A CA 1
ATOM 976 C C . SER A 1 124 ? 3.344 7.829 -8.150 1.00 92.56 124 SER A C 1
ATOM 978 O O . SER A 1 124 ? 3.583 8.232 -7.001 1.00 92.56 124 SER A O 1
ATOM 980 N N . PRO A 1 125 ? 3.966 8.361 -9.221 1.00 91.19 125 PRO A N 1
ATOM 981 C CA . PRO A 1 125 ? 3.889 7.868 -10.601 1.00 91.19 125 PRO A CA 1
ATOM 982 C C . PRO A 1 125 ? 4.634 6.527 -10.769 1.00 91.19 125 PRO A C 1
ATOM 984 O O . PRO A 1 125 ? 5.544 6.229 -9.988 1.00 91.19 125 PRO A O 1
ATOM 987 N N . PRO A 1 126 ? 4.322 5.725 -11.802 1.00 87.94 126 PRO A N 1
ATOM 988 C CA . PRO A 1 126 ? 4.975 4.437 -12.050 1.00 87.94 126 PRO A CA 1
ATOM 989 C C . PRO A 1 126 ? 6.392 4.603 -12.621 1.00 87.94 126 PRO A C 1
ATOM 991 O O . PRO A 1 126 ? 7.113 3.631 -12.825 1.00 87.94 126 PRO A O 1
ATOM 994 N N . THR A 1 127 ? 6.801 5.841 -12.893 1.00 87.19 127 THR A N 1
ATOM 995 C CA . THR A 1 127 ? 8.118 6.200 -13.411 1.00 87.19 127 THR A CA 1
ATOM 996 C C . THR A 1 127 ? 9.115 6.458 -12.278 1.00 87.19 127 THR A C 1
ATOM 998 O O . THR A 1 127 ? 8.747 6.670 -11.120 1.00 87.19 127 THR A O 1
ATOM 1001 N N . VAL A 1 128 ? 10.401 6.538 -12.629 1.00 82.69 128 VAL A N 1
ATOM 1002 C CA . VAL A 1 128 ? 11.501 6.914 -11.712 1.00 82.69 128 VAL A CA 1
ATOM 1003 C C . VAL A 1 128 ? 11.493 8.402 -11.319 1.00 82.69 128 VAL A C 1
ATOM 1005 O O . VAL A 1 128 ? 12.416 8.904 -10.672 1.00 82.69 128 VAL A O 1
ATOM 1008 N N . VAL A 1 129 ? 10.458 9.149 -11.715 1.00 83.50 129 VAL A N 1
ATOM 1009 C CA . VAL A 1 129 ? 10.316 10.564 -11.369 1.00 83.50 129 VAL A CA 1
ATOM 1010 C C . VAL A 1 129 ? 10.178 10.710 -9.854 1.00 83.50 129 VAL A C 1
ATOM 1012 O O . VAL A 1 129 ? 9.424 9.991 -9.196 1.00 83.50 129 VAL A O 1
ATOM 1015 N N . ASP A 1 130 ? 10.942 11.656 -9.300 1.00 84.38 130 ASP A N 1
ATOM 1016 C CA . ASP A 1 130 ? 10.983 11.969 -7.868 1.00 84.38 130 ASP A CA 1
ATOM 1017 C C . ASP A 1 130 ? 11.299 10.766 -6.952 1.00 84.38 130 ASP A C 1
ATOM 1019 O O . ASP A 1 130 ? 11.042 10.822 -5.746 1.00 84.38 130 ASP A O 1
ATOM 1023 N N . GLU A 1 131 ? 11.918 9.703 -7.480 1.00 87.69 131 GLU A N 1
ATOM 102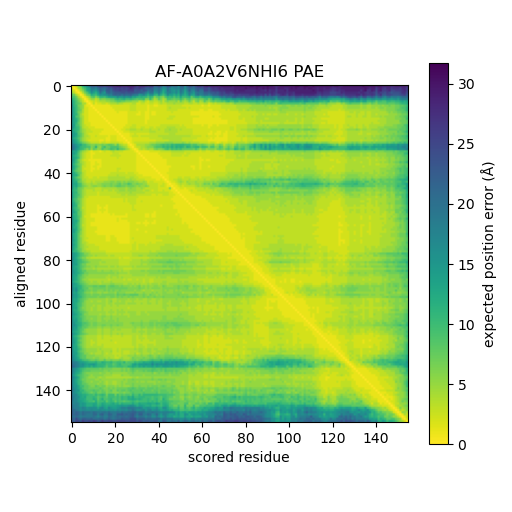4 C CA . GLU A 1 131 ? 12.234 8.470 -6.745 1.00 87.69 131 GLU A CA 1
ATOM 1025 C C . GLU A 1 131 ? 12.930 8.759 -5.406 1.00 87.69 131 GLU A C 1
ATOM 1027 O O . GLU A 1 131 ? 12.452 8.359 -4.345 1.00 87.69 131 GLU A O 1
ATOM 1032 N N . LYS A 1 132 ? 13.998 9.568 -5.420 1.00 89.38 132 LYS A N 1
ATOM 1033 C CA . LYS A 1 132 ? 14.729 9.954 -4.199 1.00 89.38 132 LYS A CA 1
ATOM 1034 C C . LYS A 1 132 ? 13.821 10.597 -3.150 1.00 89.38 132 LYS A C 1
ATOM 1036 O O . LYS A 1 132 ? 13.957 10.308 -1.963 1.00 89.38 132 LYS A O 1
ATOM 1041 N N . ARG A 1 133 ? 12.887 11.458 -3.566 1.00 88.25 133 ARG A N 1
ATOM 1042 C CA . ARG A 1 133 ? 11.945 12.120 -2.650 1.00 88.25 133 ARG A CA 1
ATOM 1043 C C . ARG A 1 133 ? 10.916 11.132 -2.103 1.00 88.25 133 ARG A C 1
ATOM 1045 O O . ARG A 1 133 ? 10.568 11.223 -0.929 1.00 88.25 133 ARG A O 1
ATOM 1052 N N . ARG A 1 134 ? 10.452 10.178 -2.915 1.00 89.25 134 ARG A N 1
ATOM 1053 C CA . ARG A 1 134 ? 9.526 9.110 -2.492 1.00 89.25 134 ARG A CA 1
ATOM 1054 C C . ARG A 1 134 ? 10.185 8.168 -1.489 1.00 89.25 134 ARG A C 1
ATOM 1056 O O . ARG A 1 134 ? 9.608 7.922 -0.433 1.00 89.25 134 ARG A O 1
ATOM 1063 N N . ILE A 1 135 ? 11.427 7.757 -1.751 1.00 91.62 135 ILE A N 1
ATOM 1064 C CA . ILE A 1 135 ? 12.245 6.973 -0.816 1.00 91.62 135 ILE A CA 1
ATOM 1065 C C . ILE A 1 135 ? 12.418 7.728 0.507 1.00 91.62 135 ILE A C 1
ATOM 1067 O O . ILE A 1 135 ? 12.182 7.163 1.572 1.00 91.62 135 ILE A O 1
ATOM 1071 N N . GLN A 1 136 ? 12.774 9.017 0.458 1.00 91.25 136 GLN A N 1
ATOM 1072 C CA . GLN A 1 136 ? 12.933 9.840 1.663 1.00 91.25 136 GLN A CA 1
ATOM 1073 C C . GLN A 1 136 ? 11.634 9.956 2.467 1.00 91.25 136 GLN A C 1
ATOM 1075 O O . GLN A 1 136 ? 11.662 9.801 3.687 1.00 91.25 136 GLN A O 1
ATOM 1080 N N . ARG A 1 137 ? 10.493 10.187 1.806 1.00 88.31 137 ARG A N 1
ATOM 1081 C CA . ARG A 1 137 ? 9.180 10.240 2.471 1.00 88.31 137 ARG A CA 1
ATOM 1082 C C . ARG A 1 137 ? 8.829 8.910 3.131 1.00 88.31 137 ARG A C 1
ATOM 1084 O O . ARG A 1 137 ? 8.453 8.906 4.298 1.00 88.31 137 ARG A O 1
ATOM 1091 N N . ALA A 1 138 ? 9.009 7.792 2.429 1.00 89.69 138 ALA A N 1
ATOM 1092 C CA . ALA A 1 138 ? 8.764 6.464 2.987 1.00 89.69 138 ALA A CA 1
ATOM 1093 C C . ALA A 1 138 ? 9.666 6.188 4.201 1.00 89.69 138 ALA A C 1
ATOM 1095 O O . ALA A 1 138 ? 9.182 5.766 5.251 1.00 89.69 138 ALA A O 1
ATOM 1096 N N . ALA A 1 139 ? 10.958 6.519 4.107 1.00 89.38 139 ALA A N 1
ATOM 1097 C CA . ALA A 1 139 ? 11.895 6.389 5.219 1.00 89.38 139 ALA A CA 1
ATOM 1098 C C . ALA A 1 139 ? 11.479 7.239 6.435 1.00 89.38 139 ALA A C 1
ATOM 1100 O O . ALA A 1 139 ? 11.524 6.752 7.566 1.00 89.38 139 ALA A O 1
ATOM 1101 N N . GLN A 1 140 ? 11.020 8.477 6.219 1.00 88.06 140 GLN A N 1
ATOM 1102 C CA . GLN A 1 140 ? 10.497 9.343 7.282 1.00 88.06 140 GLN A CA 1
ATOM 1103 C C . GLN A 1 140 ? 9.239 8.757 7.929 1.00 88.06 140 GLN A C 1
ATOM 1105 O O . GLN A 1 140 ? 9.145 8.726 9.156 1.00 88.06 140 GLN A O 1
ATOM 1110 N N . SER A 1 141 ? 8.297 8.241 7.137 1.00 85.12 141 SER A N 1
ATOM 1111 C CA . SER A 1 141 ? 7.094 7.587 7.657 1.00 85.12 141 SER A CA 1
ATOM 1112 C C . SER A 1 141 ? 7.426 6.339 8.480 1.00 85.12 141 SER A C 1
ATOM 1114 O O . SER A 1 141 ? 6.895 6.177 9.578 1.00 85.12 141 SER A O 1
ATOM 1116 N N . CYS A 1 142 ? 8.350 5.491 8.016 1.00 84.06 142 CYS A N 1
ATOM 1117 C CA . CYS A 1 142 ? 8.831 4.340 8.784 1.00 84.06 142 CYS A CA 1
ATOM 1118 C C . CYS A 1 142 ? 9.544 4.769 10.075 1.00 84.06 142 CYS 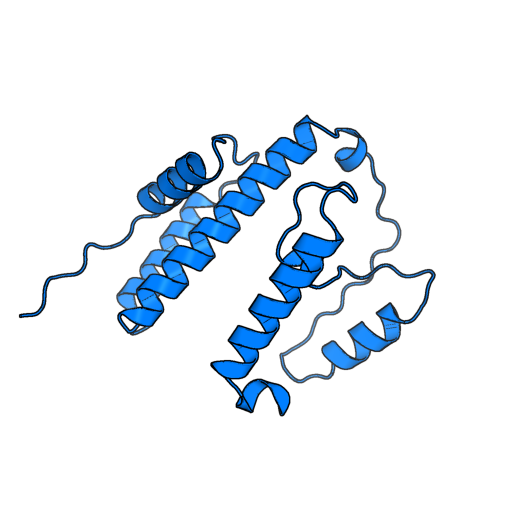A C 1
ATOM 1120 O O . CYS A 1 142 ? 9.378 4.138 11.118 1.00 84.06 142 CYS A O 1
ATOM 1122 N N . HIS A 1 143 ? 10.333 5.845 10.034 1.00 82.81 143 HIS A N 1
ATOM 1123 C CA . HIS A 1 143 ? 10.984 6.387 11.224 1.00 82.81 143 HIS A CA 1
ATOM 1124 C C . HIS A 1 143 ? 9.959 6.885 12.249 1.00 82.81 143 HIS A C 1
ATOM 1126 O O . HIS A 1 143 ? 10.051 6.540 13.425 1.00 82.81 143 HIS A O 1
ATOM 1132 N N . TYR A 1 144 ? 8.947 7.624 11.797 1.00 80.19 144 TYR A N 1
ATOM 1133 C CA . TYR A 1 144 ? 7.869 8.115 12.649 1.00 80.19 144 TYR A CA 1
ATOM 1134 C C . TYR A 1 144 ? 7.051 6.974 13.267 1.00 80.19 144 TYR A C 1
ATOM 1136 O O . TYR A 1 144 ? 6.771 7.000 14.463 1.00 80.19 144 TYR A O 1
ATOM 1144 N N . PHE A 1 145 ? 6.735 5.931 12.490 1.00 78.06 145 PHE A N 1
ATOM 1145 C CA . PHE A 1 145 ? 6.072 4.732 13.009 1.00 78.06 145 PHE A CA 1
ATOM 1146 C C . PHE A 1 145 ? 6.901 4.054 14.107 1.00 78.06 145 PHE A C 1
ATOM 1148 O O . PHE A 1 145 ? 6.382 3.7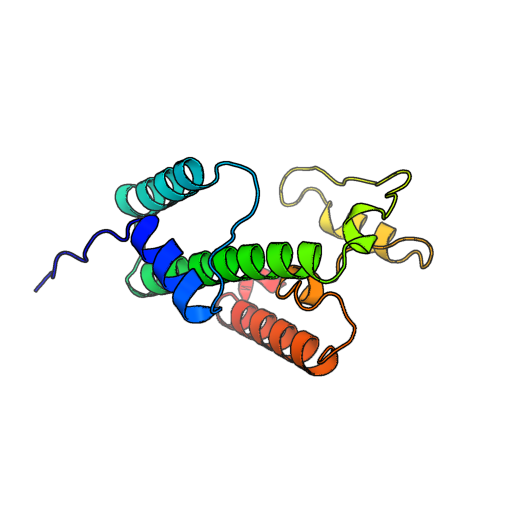59 15.182 1.00 78.06 145 PHE A O 1
ATOM 1155 N N . ASN A 1 146 ? 8.206 3.883 13.879 1.00 78.62 146 ASN A N 1
ATOM 1156 C CA . ASN A 1 146 ? 9.119 3.340 14.886 1.00 78.62 146 ASN A CA 1
ATOM 1157 C C . ASN A 1 146 ? 9.217 4.227 16.135 1.00 78.62 146 ASN A C 1
ATOM 1159 O O . ASN A 1 146 ? 9.417 3.712 17.228 1.00 78.62 146 ASN A O 1
ATOM 1163 N N . TRP A 1 147 ? 9.094 5.547 15.996 1.00 77.81 147 TRP A N 1
ATOM 1164 C CA . TRP A 1 147 ? 9.092 6.460 17.138 1.00 77.81 147 TRP A CA 1
ATOM 1165 C C . TRP A 1 147 ? 7.800 6.357 17.959 1.00 77.81 147 TRP A C 1
ATOM 1167 O O . TRP A 1 147 ? 7.856 6.338 19.186 1.00 77.81 147 TRP A O 1
ATOM 1177 N N . LEU A 1 148 ? 6.645 6.235 17.297 1.00 74.75 148 LEU A N 1
ATOM 1178 C CA . LEU A 1 148 ? 5.352 6.033 17.958 1.00 74.75 148 LEU A CA 1
ATOM 1179 C C . LEU A 1 148 ? 5.219 4.649 18.601 1.00 74.75 148 LEU A C 1
ATOM 1181 O O . LEU A 1 148 ? 4.509 4.494 19.593 1.00 74.75 148 LEU A O 1
ATOM 1185 N N . SER A 1 149 ? 5.876 3.641 18.028 1.00 73.69 149 SER A N 1
ATOM 1186 C CA . SER A 1 149 ? 5.827 2.265 18.509 1.00 73.69 149 SER A CA 1
ATOM 1187 C C . SER A 1 149 ? 7.223 1.631 18.543 1.00 73.69 149 SER A C 1
ATOM 1189 O O . SER A 1 149 ? 7.547 0.760 17.735 1.00 73.69 149 SER A O 1
ATOM 1191 N N . PRO A 1 150 ? 8.087 2.047 19.486 1.00 71.19 150 PRO A N 1
ATOM 1192 C CA . PRO A 1 150 ? 9.481 1.600 19.534 1.00 71.19 150 PRO A CA 1
ATOM 1193 C C . PRO A 1 150 ? 9.626 0.099 19.811 1.00 71.19 150 PRO A C 1
ATOM 1195 O O . PRO A 1 150 ? 10.629 -0.507 19.435 1.00 71.19 150 PRO A O 1
ATOM 1198 N N . THR A 1 151 ? 8.611 -0.528 20.409 1.00 68.06 151 THR A N 1
ATOM 1199 C CA . THR A 1 151 ? 8.568 -1.972 20.662 1.00 68.06 151 THR A CA 1
ATOM 1200 C C . THR A 1 151 ? 8.437 -2.807 19.388 1.00 68.06 151 THR A C 1
ATOM 1202 O O . THR A 1 151 ? 8.917 -3.937 19.384 1.00 68.06 151 THR A O 1
ATOM 1205 N N . PHE A 1 152 ? 7.897 -2.267 18.284 1.00 60.91 152 PHE A N 1
ATOM 1206 C CA . PHE A 1 152 ? 7.792 -2.991 17.004 1.00 60.91 152 PHE A CA 1
ATOM 1207 C C . PHE A 1 152 ? 9.146 -3.390 16.413 1.00 60.91 152 PHE A C 1
ATOM 1209 O O . PHE A 1 152 ? 9.209 -4.314 15.611 1.00 60.91 152 PHE A O 1
ATOM 1216 N N . ARG A 1 153 ? 10.241 -2.731 16.808 1.00 56.41 153 ARG A N 1
ATOM 1217 C CA . ARG A 1 153 ? 11.586 -3.070 16.325 1.00 56.41 153 ARG A CA 1
ATOM 1218 C C . ARG A 1 153 ? 12.095 -4.418 16.857 1.00 56.41 153 ARG A C 1
ATOM 1220 O O . ARG A 1 153 ? 13.013 -4.984 16.275 1.00 56.41 153 ARG A O 1
ATOM 1227 N N . TYR A 1 154 ? 11.518 -4.907 17.955 1.00 55.28 154 TYR A N 1
ATOM 1228 C CA . TYR A 1 154 ? 11.970 -6.104 18.675 1.00 55.28 154 TYR A CA 1
ATOM 1229 C C . TYR A 1 154 ? 11.005 -7.285 18.567 1.00 55.28 154 TYR A C 1
ATOM 1231 O O . TYR A 1 154 ? 11.281 -8.347 19.126 1.00 55.28 154 TYR A O 1
ATOM 1239 N N . VAL A 1 155 ? 9.875 -7.091 17.882 1.00 48.56 155 VAL A N 1
ATOM 1240 C CA . VAL A 1 155 ? 8.937 -8.158 17.538 1.00 48.56 155 VAL A CA 1
ATOM 1241 C C . VAL A 1 155 ? 9.273 -8.593 16.132 1.00 48.56 155 VAL A C 1
ATOM 1243 O O . VAL A 1 155 ? 9.971 -9.610 15.989 1.00 48.56 155 VAL A O 1
#

Secondary structure (DSSP, 8-state):
----PPPPPHHHHHHHHHHHHT-----SS--HHHHHHHHHHHHHTS---HHHHHHHHHHHHHHHHHHHHHHHHHHH-GGGGG----S-------TTSSHHHHHHHHTTSTT--PPPHHHHH---SSSSTTHHHHHHHHHHHHHHHHHH-GGGGG-

Sequence (155 aa):
MHFPARRTLATDLIEAAKRHCGLDDFGGGDFFEALSRLLESCHSEAGLSWIGKIALRTNIVQILCSRLQMEQDRQLYPEIGHQEIRQPLFIVGLPRSGTTLLHNLLAADPEHRSPLMWEVMAPSPPTVVDEKRRIQRAAQSCHYFNWLSPTFRYV

pLDDT: mean 89.24, std 11.76, range [33.34, 98.06]

Foldseek 3Di:
DDDPDPQDALVNLLVLLCVVQVFNDLDDDDCRVVSRVVSVCCVPPVPDDPVRVVVVSVVSSQVSNLSRQVVVLCVVCVVVVVDDDPPDDDQDDDPPPCSVVVVVVQCVDPVDDDDDQLCVSRVPPVDCPCVVVSVVVSVVVVVVVCVVPVCVVVD